Protein AF-A0A8X6NKE2-F1 (afdb_monomer_lite)

Foldseek 3Di:
DDDDPDPDPDDCVVVPPPPPPDPDPPVNVCVVVVVVVVVVPPPPPVPPPCDDLVNLVCLCVVDPDPVSSLVVQLVSVLVVQQPDPPHDHDDDDDDPVSSVVSVVVNVVSCCCVPVVPQVVCCVVPVDRDPDD

Organism: Nephila pilipes (NCBI:txid299642)

Sequence (132 aa):
MPESHLCWVSTAFLTNSEYPQREIPDNEIKDDVQCELKKVNCGQSSSFTVFNNIFFNDILNSSNKHFKILHNLNFIVRFVYNCKPDNEKHSGHMTGTEIEEAEQILVKFVQTSEFSKEFNTLKATGEVNANS

Secondary structure (DSSP, 8-state):
------S----GGGG-TTS------HHHHHHHHHHHHHHTTSS---------HHHHHHHHHT-S-HHHHHHHHHHHHHHHHHHSTTSPPP-SSPPHHHHHHHHHHHHHHHHHHHTHHHHHHHHHH----S--

Radius of gyration: 21.56 Å; chains: 1; bounding box: 47×33×60 Å

Structure (mmCIF, N/CA/C/O backbone):
data_AF-A0A8X6NKE2-F1
#
_entry.id   AF-A0A8X6NKE2-F1
#
loop_
_atom_site.group_PDB
_atom_site.id
_atom_site.type_symbol
_atom_site.label_atom_id
_atom_site.label_alt_id
_atom_site.label_comp_id
_atom_site.label_asym_id
_atom_site.label_entity_id
_atom_site.label_seq_id
_atom_site.pdbx_PDB_ins_code
_atom_site.Cartn_x
_atom_site.Cartn_y
_atom_site.Cartn_z
_atom_site.occupancy
_atom_site.B_iso_or_equiv
_atom_site.auth_seq_id
_atom_site.auth_comp_id
_atom_site.auth_asym_id
_atom_site.auth_atom_id
_atom_site.pdbx_PDB_model_num
ATOM 1 N N . MET A 1 1 ? 28.545 -5.553 -25.422 1.00 39.06 1 MET A N 1
ATOM 2 C CA . MET A 1 1 ? 28.189 -5.151 -24.041 1.00 39.06 1 MET A CA 1
ATOM 3 C C . MET A 1 1 ? 26.680 -4.978 -23.990 1.00 39.06 1 MET A C 1
ATOM 5 O O . MET A 1 1 ? 26.164 -4.513 -24.998 1.00 39.06 1 MET A O 1
ATOM 9 N N . PRO A 1 2 ? 25.972 -5.407 -22.931 1.00 43.47 2 PRO A N 1
ATOM 10 C CA . PRO A 1 2 ? 24.514 -5.428 -22.946 1.00 43.47 2 PRO A CA 1
ATOM 11 C C . PRO A 1 2 ? 23.951 -4.024 -22.713 1.00 43.47 2 PRO A C 1
ATOM 13 O O . PRO A 1 2 ? 24.401 -3.309 -21.817 1.00 43.47 2 PRO A O 1
ATOM 16 N N . GLU A 1 3 ? 22.992 -3.643 -23.554 1.00 45.81 3 GLU A N 1
ATOM 17 C CA . GLU A 1 3 ? 22.244 -2.392 -23.483 1.00 45.81 3 GLU A CA 1
ATOM 18 C C . GLU A 1 3 ? 21.439 -2.321 -22.184 1.00 45.81 3 GLU A C 1
ATOM 20 O O . GLU A 1 3 ? 20.746 -3.261 -21.790 1.00 45.81 3 GLU A O 1
ATOM 25 N N . SER A 1 4 ? 21.544 -1.186 -21.499 1.00 50.28 4 SER A N 1
ATOM 26 C CA . SER A 1 4 ? 20.709 -0.884 -20.346 1.00 50.28 4 SER A CA 1
ATOM 27 C C . SER A 1 4 ? 19.303 -0.548 -20.839 1.00 50.28 4 SER A C 1
ATOM 29 O O . SER A 1 4 ? 19.074 0.480 -21.471 1.00 50.28 4 SER A O 1
ATOM 31 N N . HIS A 1 5 ? 18.345 -1.428 -20.556 1.00 41.88 5 HIS A N 1
ATOM 32 C CA . HIS A 1 5 ? 16.927 -1.143 -20.738 1.00 41.88 5 HIS A CA 1
ATOM 33 C C . HIS A 1 5 ? 16.511 -0.041 -19.753 1.00 41.88 5 HIS A C 1
ATOM 35 O O . HIS A 1 5 ? 16.183 -0.317 -18.598 1.00 41.88 5 HIS A O 1
ATOM 41 N N . LEU A 1 6 ? 16.553 1.221 -20.193 1.00 52.34 6 LEU A N 1
ATOM 42 C CA . LEU A 1 6 ? 15.942 2.328 -19.460 1.00 52.34 6 LEU A CA 1
ATOM 43 C C . LEU A 1 6 ? 14.447 2.027 -19.267 1.00 52.34 6 LEU A C 1
ATOM 45 O O . LEU A 1 6 ? 13.706 1.807 -20.222 1.00 52.34 6 LEU A O 1
ATOM 49 N N . CYS A 1 7 ? 14.004 2.041 -18.013 1.00 50.53 7 CYS A N 1
ATOM 50 C CA . CYS A 1 7 ? 12.659 1.670 -17.564 1.00 50.53 7 CYS A CA 1
ATOM 51 C C . CYS A 1 7 ? 11.551 2.685 -17.905 1.00 50.53 7 CYS A C 1
ATOM 53 O O . CYS A 1 7 ? 10.431 2.556 -17.417 1.00 50.53 7 CYS A O 1
ATOM 55 N N . TRP A 1 8 ? 11.841 3.659 -18.766 1.00 40.22 8 TRP A N 1
ATOM 56 C CA . TRP A 1 8 ? 10.886 4.650 -19.250 1.00 40.22 8 TRP A CA 1
ATOM 57 C C . TRP A 1 8 ? 11.185 4.961 -20.714 1.00 40.22 8 TRP A C 1
ATOM 59 O O . TRP A 1 8 ? 11.751 6.001 -21.044 1.00 40.22 8 TRP A O 1
ATOM 69 N N . VAL A 1 9 ? 10.828 4.045 -21.616 1.00 48.16 9 VAL A N 1
ATOM 70 C CA . VAL A 1 9 ? 10.736 4.409 -23.033 1.00 48.16 9 VAL A CA 1
ATOM 71 C C . VAL A 1 9 ? 9.548 5.358 -23.152 1.00 48.16 9 VAL A C 1
ATOM 73 O O . VAL A 1 9 ? 8.395 4.956 -22.997 1.00 48.16 9 VAL A O 1
ATOM 76 N N . SER A 1 10 ? 9.868 6.640 -23.315 1.00 48.47 10 SER A N 1
ATOM 77 C CA . SER A 1 10 ? 8.910 7.734 -23.403 1.00 48.47 10 SER A CA 1
ATOM 78 C C . SER A 1 10 ? 7.825 7.434 -24.438 1.00 48.47 10 SER A C 1
ATOM 80 O O . SER A 1 10 ? 8.097 7.001 -25.557 1.00 48.47 10 SER A O 1
ATOM 82 N N . THR A 1 11 ? 6.580 7.650 -24.029 1.00 51.66 11 THR A N 1
ATOM 83 C CA . THR A 1 11 ? 5.364 7.533 -24.836 1.00 51.66 11 THR A CA 1
ATOM 84 C C . THR A 1 11 ? 5.485 8.219 -26.201 1.00 51.66 11 THR A C 1
ATOM 86 O O . THR A 1 11 ? 6.118 9.265 -26.339 1.00 51.66 11 THR A O 1
ATOM 89 N N . ALA A 1 12 ? 4.771 7.670 -27.187 1.00 49.28 12 ALA A N 1
ATOM 90 C CA . ALA A 1 12 ? 4.701 8.103 -28.589 1.00 49.28 12 ALA A CA 1
ATOM 91 C C . ALA A 1 12 ? 4.366 9.596 -28.842 1.00 49.28 12 ALA A C 1
ATOM 93 O O . ALA A 1 12 ? 4.366 10.042 -29.985 1.00 49.28 12 ALA A O 1
ATOM 94 N N . PHE A 1 13 ? 4.111 10.410 -27.812 1.00 52.59 13 PHE A N 1
ATOM 95 C CA . PHE A 1 13 ? 3.979 11.860 -27.980 1.00 52.59 13 PHE A CA 1
ATOM 96 C C . PHE A 1 13 ? 5.300 12.532 -28.404 1.00 52.59 13 PHE A C 1
ATOM 98 O O . PHE A 1 13 ? 5.256 13.594 -29.017 1.00 52.59 13 PHE A O 1
ATOM 105 N N . LEU A 1 14 ? 6.464 11.917 -28.137 1.00 48.91 14 LEU A N 1
ATOM 106 C CA . LEU A 1 14 ? 7.761 12.400 -28.639 1.00 48.91 14 LEU A CA 1
ATOM 107 C C . LEU A 1 14 ? 8.030 12.034 -30.105 1.00 48.91 14 LEU A C 1
ATOM 109 O O . LEU A 1 14 ? 8.932 12.599 -30.714 1.00 48.91 14 LEU A O 1
ATOM 113 N N . THR A 1 15 ? 7.276 11.095 -30.684 1.00 53.16 15 THR A N 1
ATOM 114 C CA . THR A 1 15 ? 7.475 10.664 -32.077 1.00 53.16 15 THR A CA 1
ATOM 115 C C . THR A 1 15 ? 6.688 11.503 -33.081 1.00 53.16 15 THR A C 1
ATOM 117 O O . THR A 1 15 ? 6.739 11.221 -34.276 1.00 53.16 15 THR A O 1
ATOM 120 N N . ASN A 1 16 ? 5.957 12.527 -32.624 1.00 48.00 16 ASN A N 1
ATOM 121 C CA . ASN A 1 16 ? 5.290 13.453 -33.531 1.00 48.00 16 ASN A CA 1
ATOM 122 C C . ASN A 1 16 ? 6.349 14.295 -34.255 1.00 48.00 16 ASN A C 1
ATOM 124 O O . ASN A 1 16 ? 7.028 15.126 -33.653 1.00 48.00 16 ASN A O 1
ATOM 128 N N . SER A 1 17 ? 6.467 14.079 -35.564 1.00 53.22 17 SER A N 1
ATOM 129 C CA . SER A 1 17 ? 7.437 14.691 -36.483 1.00 53.22 17 SER A CA 1
ATOM 130 C C . SER A 1 17 ? 7.268 16.205 -36.692 1.00 53.22 17 SER A C 1
ATOM 132 O O . SER A 1 17 ? 7.815 16.756 -37.641 1.00 53.22 17 SER A O 1
ATOM 134 N N . GLU A 1 18 ? 6.487 16.877 -35.846 1.00 56.75 18 GLU A N 1
ATOM 135 C CA . GLU A 1 18 ? 6.229 18.322 -35.894 1.00 56.75 18 GLU A CA 1
ATOM 136 C C . GLU A 1 18 ? 7.128 19.125 -34.944 1.00 56.75 18 GLU A C 1
ATOM 138 O O . GLU A 1 18 ? 7.130 20.355 -34.994 1.00 56.75 18 GLU A O 1
ATOM 143 N N . TYR A 1 19 ? 7.919 18.466 -34.090 1.00 51.84 19 TYR A N 1
ATOM 144 C CA . TYR A 1 19 ? 8.919 19.174 -33.297 1.00 51.84 19 TYR A CA 1
ATOM 145 C C . TYR A 1 19 ? 10.089 19.599 -34.193 1.00 51.84 19 TYR A C 1
ATOM 147 O O . TYR A 1 19 ? 10.647 18.752 -34.896 1.00 51.84 19 TYR A O 1
ATOM 155 N N . PRO A 1 20 ? 10.505 20.881 -34.175 1.00 55.59 20 PRO A N 1
ATOM 156 C CA . PRO A 1 20 ? 11.691 21.294 -34.905 1.00 55.59 20 PRO A CA 1
ATOM 157 C C . PRO A 1 20 ? 12.873 20.475 -34.388 1.00 55.59 20 PRO A C 1
ATOM 159 O O . PRO A 1 20 ? 13.171 20.514 -33.192 1.00 55.59 20 PRO A O 1
ATOM 162 N N . GLN A 1 21 ? 13.525 19.720 -35.279 1.00 53.00 21 GLN A N 1
ATOM 163 C CA . GLN A 1 21 ? 14.782 19.049 -34.969 1.00 53.00 21 GLN A CA 1
ATOM 164 C C . GLN A 1 21 ? 15.812 20.125 -34.636 1.00 53.00 21 GLN A C 1
ATOM 166 O O . GLN A 1 21 ? 16.441 20.715 -35.511 1.00 53.00 21 GLN A O 1
ATOM 171 N N . ARG A 1 22 ? 15.942 20.431 -33.349 1.00 56.62 22 ARG A N 1
ATOM 172 C CA . ARG A 1 22 ? 17.065 21.199 -32.845 1.00 56.62 22 ARG A CA 1
ATOM 173 C C . ARG A 1 22 ? 18.223 20.212 -32.770 1.00 56.62 22 ARG A C 1
ATOM 175 O O . ARG A 1 22 ? 18.163 19.274 -31.980 1.00 56.62 22 ARG A O 1
ATOM 182 N N . GLU A 1 23 ? 19.240 20.394 -33.607 1.00 55.81 23 GLU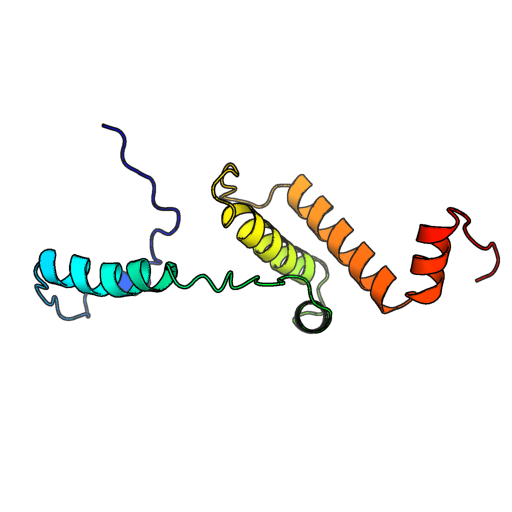 A N 1
ATOM 183 C CA . GLU A 1 23 ? 20.531 19.731 -33.419 1.00 55.81 23 GLU A CA 1
ATOM 184 C C . GLU A 1 23 ? 21.155 20.309 -32.146 1.00 55.81 23 GLU A C 1
ATOM 186 O O . GLU A 1 23 ? 21.858 21.315 -32.171 1.00 55.81 23 GLU A O 1
ATOM 191 N N . ILE A 1 24 ? 20.791 19.736 -31.002 1.00 58.53 24 ILE A N 1
ATOM 192 C CA . ILE A 1 24 ? 21.439 20.028 -29.730 1.00 58.53 24 ILE A CA 1
ATOM 193 C C . ILE A 1 24 ? 22.687 19.140 -29.703 1.00 58.53 24 ILE A C 1
ATOM 195 O O . ILE A 1 24 ? 22.543 17.920 -29.809 1.00 58.53 24 ILE A O 1
ATOM 199 N N . PRO A 1 25 ? 23.901 19.700 -29.592 1.00 59.28 25 PRO A N 1
ATOM 200 C CA . PRO A 1 25 ? 25.103 18.898 -29.416 1.00 59.28 25 PRO A CA 1
ATOM 201 C C . PRO A 1 25 ? 24.922 17.972 -28.206 1.00 59.28 25 PRO A C 1
ATOM 203 O O . PRO A 1 25 ? 24.504 18.439 -27.147 1.00 59.28 25 PRO A O 1
ATOM 206 N N . ASP A 1 26 ? 25.285 16.689 -28.316 1.00 57.12 26 ASP A N 1
ATOM 207 C CA . ASP A 1 26 ? 25.197 15.704 -27.212 1.00 57.12 26 ASP A CA 1
ATOM 208 C C . ASP A 1 26 ? 25.819 16.211 -25.894 1.00 57.12 26 ASP A C 1
ATOM 210 O O . ASP A 1 26 ? 25.454 15.794 -24.791 1.00 57.12 26 ASP A O 1
ATOM 214 N N . ASN A 1 27 ? 26.769 17.136 -26.014 1.00 58.19 27 ASN A N 1
ATOM 215 C CA . ASN A 1 27 ? 27.484 17.772 -24.920 1.00 58.19 27 ASN A CA 1
ATOM 216 C C . ASN A 1 27 ? 26.580 18.711 -24.098 1.00 58.19 27 ASN A C 1
ATOM 218 O O . ASN A 1 27 ? 26.719 18.760 -22.880 1.00 58.19 27 ASN A O 1
ATOM 222 N N . GLU A 1 28 ? 25.641 19.414 -24.739 1.00 53.28 28 GLU A N 1
ATOM 223 C CA . GLU A 1 28 ? 24.709 20.331 -24.069 1.00 53.28 28 GLU A CA 1
ATOM 224 C C . GLU A 1 28 ? 23.643 19.562 -23.279 1.00 53.28 28 GLU A C 1
ATOM 226 O O . GLU A 1 28 ? 23.340 19.927 -22.147 1.00 53.28 28 GLU A O 1
ATOM 231 N N . ILE A 1 29 ? 23.148 18.436 -23.812 1.00 53.75 29 ILE A N 1
ATOM 232 C CA . ILE A 1 29 ? 22.200 17.559 -23.098 1.00 53.75 29 ILE A CA 1
ATOM 233 C C . ILE A 1 29 ? 22.864 16.958 -21.853 1.00 53.75 29 ILE A C 1
ATOM 235 O O . ILE A 1 29 ? 22.252 16.862 -20.788 1.00 53.75 29 ILE A O 1
ATOM 239 N N . LYS A 1 30 ? 24.138 16.560 -21.962 1.00 54.12 30 LYS A N 1
ATOM 240 C CA . LYS A 1 30 ? 24.889 15.991 -20.837 1.00 54.12 30 LYS A CA 1
ATOM 241 C C . LYS A 1 30 ? 25.029 16.965 -19.677 1.00 54.12 30 LYS A C 1
ATOM 243 O O . LYS A 1 30 ? 24.855 16.532 -18.541 1.00 54.12 30 LYS A O 1
ATOM 248 N N . ASP A 1 31 ? 25.337 18.230 -19.944 1.00 55.75 31 ASP A N 1
ATOM 249 C CA . ASP A 1 31 ? 25.545 19.222 -18.888 1.00 55.75 31 ASP A CA 1
ATOM 250 C C . ASP A 1 31 ? 24.232 19.680 -18.244 1.00 55.75 31 ASP A C 1
ATOM 252 O O . ASP A 1 31 ? 24.189 19.842 -17.020 1.00 55.75 31 ASP A O 1
ATOM 256 N N . ASP A 1 32 ? 23.154 19.802 -19.022 1.00 53.66 32 ASP A N 1
ATOM 257 C CA . ASP A 1 32 ? 21.847 20.239 -18.519 1.00 53.66 32 ASP A CA 1
ATOM 258 C C . ASP A 1 32 ? 21.247 19.191 -17.558 1.00 53.66 32 ASP A C 1
ATOM 260 O O . ASP A 1 32 ? 20.872 19.498 -16.424 1.00 53.66 32 ASP A O 1
ATOM 264 N N . VAL A 1 33 ? 21.306 17.906 -17.933 1.00 55.56 33 VAL A N 1
ATOM 265 C CA . VAL A 1 33 ? 20.822 16.795 -17.091 1.00 55.56 33 VAL A CA 1
ATOM 266 C C . VAL A 1 33 ? 21.801 16.482 -15.950 1.00 55.56 33 VAL A C 1
ATOM 268 O O . VAL A 1 33 ? 21.386 16.133 -14.841 1.00 55.56 33 VAL A O 1
ATOM 271 N N . GLN A 1 34 ? 23.11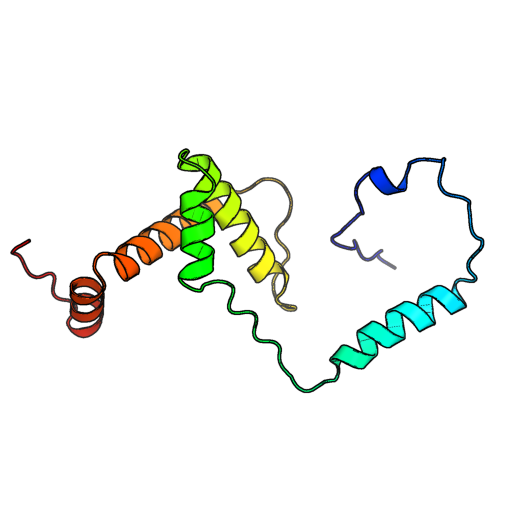7 16.639 -16.161 1.00 53.31 34 GLN A N 1
ATOM 272 C CA . GLN A 1 34 ? 24.094 16.479 -15.077 1.00 53.31 34 GLN A CA 1
ATOM 273 C C . GLN A 1 34 ? 23.950 17.546 -14.000 1.00 53.31 34 GLN A C 1
ATOM 275 O O . GLN A 1 34 ? 24.209 17.242 -12.837 1.00 53.31 34 GLN A O 1
ATOM 280 N N . CYS A 1 35 ? 23.579 18.778 -14.344 1.00 48.72 35 CYS A N 1
ATOM 281 C CA . CYS A 1 35 ? 23.341 19.822 -13.353 1.00 48.72 35 CYS A CA 1
ATOM 282 C C . CYS A 1 35 ? 22.174 19.463 -12.424 1.00 48.72 35 CYS A C 1
ATOM 284 O O . CYS A 1 35 ? 22.258 19.726 -11.222 1.00 48.72 35 CYS A O 1
ATOM 286 N N . GLU A 1 36 ? 21.130 18.810 -12.936 1.00 56.41 36 GLU A N 1
ATOM 287 C CA . GLU A 1 36 ? 20.032 18.291 -12.114 1.00 56.41 36 GLU A CA 1
ATOM 288 C C . GLU A 1 36 ? 20.457 17.079 -11.276 1.00 56.41 36 GLU A C 1
ATOM 290 O O . GLU A 1 36 ? 20.233 17.066 -10.066 1.00 56.41 36 GLU A O 1
ATOM 295 N N . LEU A 1 37 ? 21.173 16.114 -11.865 1.00 53.84 37 LEU A N 1
ATOM 296 C CA . LEU A 1 37 ? 21.718 14.947 -11.152 1.00 53.84 37 LEU A CA 1
ATOM 297 C C . LEU A 1 37 ? 22.710 15.339 -10.043 1.00 53.84 37 LEU A C 1
ATOM 299 O O . LEU A 1 37 ? 22.708 14.744 -8.968 1.00 53.84 37 LEU A O 1
ATOM 303 N N . LYS A 1 38 ? 23.547 16.361 -10.264 1.00 46.62 38 LYS A N 1
ATOM 304 C CA . LYS A 1 38 ? 24.523 16.859 -9.276 1.00 46.62 38 LYS A CA 1
ATOM 305 C C . LYS A 1 38 ? 23.856 17.620 -8.127 1.00 46.62 38 LYS A C 1
ATOM 307 O O . LYS A 1 38 ? 24.403 17.633 -7.026 1.00 46.62 38 LYS A O 1
ATOM 312 N N . LYS A 1 39 ? 22.666 18.203 -8.333 1.00 47.06 39 LYS A N 1
ATOM 313 C CA . LYS A 1 39 ? 21.866 18.817 -7.254 1.00 47.06 39 LYS A CA 1
ATOM 314 C C . LYS A 1 39 ? 21.244 17.784 -6.304 1.00 47.06 39 LYS A C 1
ATOM 316 O O . LYS A 1 39 ? 20.856 18.154 -5.199 1.00 47.06 39 LYS A O 1
ATOM 321 N N . VAL A 1 40 ? 21.229 16.498 -6.668 1.00 48.19 40 VAL A N 1
ATOM 322 C CA . VAL A 1 40 ? 20.767 15.397 -5.797 1.00 48.19 40 VAL A CA 1
ATOM 323 C C . VAL A 1 40 ? 21.778 15.054 -4.689 1.00 48.19 40 VAL A C 1
ATOM 325 O O . VAL A 1 40 ? 21.421 14.399 -3.718 1.00 48.19 40 VAL A O 1
ATOM 328 N N . ASN A 1 41 ? 23.005 15.595 -4.728 1.00 43.16 41 ASN A N 1
ATOM 329 C CA . ASN A 1 41 ? 23.921 15.571 -3.574 1.00 43.16 41 ASN A CA 1
ATOM 330 C C . ASN A 1 41 ? 23.538 16.571 -2.464 1.00 43.16 41 ASN A C 1
ATOM 332 O O . ASN A 1 41 ? 24.315 16.807 -1.535 1.00 43.16 41 ASN A O 1
ATOM 336 N N . CYS A 1 42 ? 22.346 17.169 -2.520 1.00 42.94 42 CYS A N 1
ATOM 337 C CA . CYS A 1 42 ? 21.779 17.818 -1.353 1.00 42.94 42 CYS A CA 1
ATOM 338 C C . CYS A 1 42 ? 21.427 16.720 -0.341 1.00 42.94 42 CYS A C 1
ATOM 340 O O . CYS A 1 42 ? 20.534 15.917 -0.588 1.00 42.94 42 CYS A O 1
ATOM 342 N N . GLY A 1 43 ? 22.098 16.692 0.816 1.00 45.06 43 GLY A N 1
ATOM 343 C CA . GLY A 1 43 ? 21.814 15.783 1.941 1.00 45.06 43 GLY A CA 1
ATOM 344 C C . GLY A 1 43 ? 20.396 15.893 2.530 1.00 45.06 43 GLY A C 1
ATOM 345 O O . GLY A 1 43 ? 20.130 15.383 3.615 1.00 45.06 43 GLY A O 1
ATOM 346 N N . GLN A 1 44 ? 19.476 16.551 1.830 1.00 43.94 44 GLN A N 1
ATOM 347 C CA . GLN A 1 44 ? 18.048 16.425 2.026 1.00 43.94 44 GLN A CA 1
ATOM 348 C C . GLN A 1 44 ? 17.585 15.141 1.342 1.00 43.94 44 GLN A C 1
ATOM 350 O O . GLN A 1 44 ? 17.139 15.140 0.195 1.00 43.94 44 GLN A O 1
ATOM 355 N N . SER A 1 45 ? 17.683 14.034 2.083 1.00 40.31 45 SER A N 1
ATOM 356 C CA . SER A 1 45 ? 16.856 12.860 1.821 1.00 40.31 45 SER A CA 1
ATOM 357 C C . SER A 1 45 ? 15.406 13.337 1.808 1.00 40.31 45 SER A C 1
ATOM 359 O O . SER A 1 45 ? 14.800 13.567 2.854 1.00 40.31 45 SER A O 1
ATOM 361 N N . SER A 1 46 ? 14.888 13.598 0.611 1.00 43.50 46 SER A N 1
ATOM 362 C CA . SER A 1 46 ? 13.492 13.934 0.392 1.00 43.50 46 SER A CA 1
ATOM 363 C C . SER A 1 46 ? 12.729 12.644 0.639 1.00 43.50 46 SER A C 1
ATOM 365 O O . SER A 1 46 ? 12.498 11.865 -0.284 1.00 43.50 46 SER A O 1
ATOM 367 N N . SER A 1 47 ? 12.443 12.337 1.906 1.00 47.41 47 SER A N 1
ATOM 368 C CA . SER A 1 47 ? 11.670 11.155 2.251 1.00 47.41 47 SER A CA 1
ATOM 369 C C . SER A 1 47 ? 10.246 11.379 1.752 1.00 47.41 47 SER A C 1
ATOM 371 O O . SER A 1 47 ? 9.404 12.018 2.381 1.00 47.41 47 SER A O 1
ATOM 373 N N . PHE A 1 48 ? 9.978 10.890 0.546 1.00 48.78 48 PHE A N 1
ATOM 374 C CA . PHE A 1 48 ? 8.635 10.884 0.006 1.00 48.78 48 PHE A CA 1
ATOM 375 C C . PHE A 1 48 ? 7.829 9.857 0.806 1.00 48.78 48 PHE A C 1
ATOM 377 O O . PHE A 1 48 ? 7.944 8.647 0.609 1.00 48.78 48 PHE A O 1
ATOM 384 N N . THR A 1 49 ? 7.053 10.340 1.777 1.00 59.03 49 THR A N 1
ATOM 385 C CA . THR A 1 49 ? 6.098 9.502 2.505 1.00 59.03 49 THR A CA 1
ATOM 386 C C . THR A 1 49 ? 4.885 9.317 1.608 1.00 59.03 49 THR A C 1
ATOM 388 O O . THR A 1 49 ? 3.946 10.105 1.640 1.00 59.03 49 THR A O 1
ATOM 391 N N . VAL A 1 50 ? 4.942 8.284 0.771 1.00 59.06 50 VAL A N 1
ATOM 392 C CA . VAL A 1 50 ? 3.903 7.960 -0.224 1.00 59.06 50 VAL A CA 1
ATOM 393 C C . VAL A 1 50 ? 2.571 7.660 0.457 1.00 59.06 50 VAL A C 1
ATOM 395 O O . VAL A 1 50 ? 1.502 7.911 -0.079 1.00 59.06 50 VAL A O 1
ATOM 398 N N . PHE A 1 51 ? 2.641 7.129 1.671 1.00 66.06 51 PHE A N 1
ATOM 399 C CA . PHE A 1 51 ? 1.505 6.612 2.409 1.00 66.06 51 PHE A CA 1
ATOM 400 C C . PHE A 1 51 ? 1.165 7.559 3.561 1.00 66.06 51 PHE A C 1
ATOM 402 O O . PHE A 1 51 ? 1.480 7.280 4.716 1.00 66.06 51 PHE A O 1
ATOM 409 N N . ASN A 1 52 ? 0.556 8.704 3.241 1.00 72.19 52 ASN A N 1
ATOM 410 C CA . ASN A 1 52 ? -0.071 9.578 4.234 1.00 72.19 52 ASN A CA 1
ATOM 411 C C . ASN A 1 52 ? -1.605 9.547 4.093 1.00 72.19 52 ASN A C 1
ATOM 413 O O . ASN A 1 52 ? -2.136 9.196 3.040 1.00 72.19 52 ASN A O 1
ATOM 417 N N . ASN A 1 53 ? -2.325 9.909 5.159 1.00 71.94 53 ASN A N 1
ATOM 418 C CA . ASN A 1 53 ? -3.792 9.820 5.178 1.00 71.94 53 ASN A CA 1
ATOM 419 C C . ASN A 1 53 ? -4.471 10.685 4.103 1.00 71.94 53 ASN A C 1
ATOM 421 O O . ASN A 1 53 ? -5.539 10.327 3.620 1.00 71.94 53 ASN A O 1
ATOM 425 N N . ILE A 1 54 ? -3.853 11.805 3.721 1.00 75.31 54 ILE A N 1
ATOM 426 C CA . ILE A 1 54 ? -4.396 12.731 2.718 1.00 75.31 54 ILE A CA 1
ATOM 427 C C . ILE A 1 54 ? -4.395 12.057 1.341 1.00 75.31 54 ILE A C 1
ATOM 429 O O . ILE A 1 54 ? -5.431 11.965 0.693 1.00 75.31 54 ILE A O 1
ATOM 433 N N . PHE A 1 55 ? -3.258 11.488 0.950 1.00 79.25 55 PHE A N 1
ATOM 434 C CA . PHE A 1 55 ? -3.069 10.821 -0.332 1.00 79.25 55 PHE A CA 1
ATOM 435 C C . PHE A 1 55 ? -4.000 9.618 -0.522 1.00 79.25 55 PHE A C 1
ATOM 437 O O . PHE A 1 55 ? -4.576 9.429 -1.590 1.00 79.25 55 PHE A O 1
ATOM 444 N N . PHE A 1 56 ? -4.193 8.810 0.520 1.00 81.75 56 PHE A N 1
ATOM 445 C CA . PHE A 1 56 ? -5.129 7.689 0.446 1.00 81.75 56 PHE A CA 1
ATOM 446 C C . PHE A 1 56 ? -6.588 8.134 0.355 1.00 81.75 56 PHE A C 1
ATOM 448 O O . PHE A 1 56 ? -7.352 7.521 -0.387 1.00 81.75 56 PHE A O 1
ATOM 455 N N . ASN A 1 57 ? -6.976 9.200 1.058 1.00 84.25 57 ASN A N 1
ATOM 456 C CA . ASN A 1 57 ? -8.315 9.765 0.909 1.00 84.25 57 ASN A CA 1
ATOM 457 C C . ASN A 1 57 ? -8.543 10.265 -0.520 1.00 84.25 57 ASN A C 1
ATOM 459 O O . ASN A 1 57 ? -9.605 10.015 -1.086 1.00 84.25 57 ASN A O 1
ATOM 463 N N . ASP A 1 58 ? -7.543 10.889 -1.140 1.00 86.81 58 ASP A N 1
ATOM 464 C CA . ASP A 1 58 ? -7.622 11.306 -2.543 1.00 86.81 58 ASP A CA 1
ATOM 465 C C . ASP A 1 58 ? -7.793 10.101 -3.482 1.00 86.81 58 ASP A C 1
ATOM 467 O O . ASP A 1 58 ? -8.616 10.135 -4.399 1.00 86.81 58 ASP A O 1
ATOM 471 N N . ILE A 1 59 ? -7.088 8.993 -3.221 1.00 86.44 59 ILE A N 1
ATOM 472 C CA . ILE A 1 59 ? -7.252 7.738 -3.970 1.00 86.44 59 ILE A CA 1
ATOM 473 C C . ILE A 1 59 ? -8.662 7.167 -3.799 1.00 86.44 59 ILE A C 1
ATOM 475 O O . ILE A 1 59 ? -9.297 6.822 -4.798 1.00 86.44 59 ILE A O 1
ATOM 479 N N . LEU A 1 60 ? -9.164 7.075 -2.566 1.00 86.38 60 LEU A N 1
ATOM 480 C CA . LEU A 1 60 ? -10.504 6.563 -2.268 1.00 86.38 60 LEU A CA 1
ATOM 481 C C . LEU A 1 60 ? -11.589 7.417 -2.936 1.00 86.38 60 LEU A C 1
ATOM 483 O O . LEU A 1 60 ? -12.537 6.884 -3.506 1.00 86.38 60 LEU A O 1
ATOM 487 N N . ASN A 1 61 ? -11.412 8.738 -2.936 1.00 88.00 61 ASN A N 1
ATOM 488 C CA . ASN A 1 61 ? -12.349 9.683 -3.536 1.00 88.00 61 ASN A CA 1
ATOM 489 C C . ASN A 1 61 ? -12.226 9.773 -5.067 1.00 88.00 61 ASN A C 1
ATOM 491 O O . ASN A 1 61 ? -13.128 10.294 -5.724 1.00 88.00 61 ASN A O 1
ATOM 495 N N . SER A 1 62 ? -11.149 9.248 -5.661 1.00 85.69 62 SER A N 1
ATOM 496 C CA . SER A 1 62 ? -10.931 9.292 -7.114 1.00 85.69 62 SER A CA 1
ATOM 497 C C . SER A 1 62 ? -11.908 8.418 -7.913 1.00 85.69 62 SER A C 1
ATOM 499 O O . SER A 1 62 ? -12.132 8.655 -9.104 1.00 85.69 62 SER A O 1
ATOM 501 N N . SER A 1 63 ? -12.496 7.383 -7.299 1.00 87.62 63 SER A N 1
ATOM 502 C CA . SER A 1 63 ? -13.438 6.487 -7.970 1.00 87.62 63 SER A CA 1
ATOM 503 C C . SER A 1 63 ? -14.355 5.765 -6.992 1.00 87.62 63 SER A C 1
ATOM 505 O O . SER A 1 63 ? -13.935 5.366 -5.923 1.00 87.62 63 SER A O 1
ATOM 507 N N . ASN A 1 64 ? -15.587 5.469 -7.406 1.00 86.19 64 ASN A N 1
ATOM 508 C CA . ASN A 1 64 ? -16.478 4.568 -6.666 1.00 86.19 64 ASN A CA 1
ATOM 509 C C . ASN A 1 64 ? -16.270 3.081 -7.013 1.00 86.19 64 ASN A C 1
ATOM 511 O O . ASN A 1 64 ? -16.937 2.211 -6.455 1.00 86.19 64 ASN A O 1
ATOM 515 N N . LYS A 1 65 ? -15.388 2.768 -7.972 1.00 92.31 65 LYS A N 1
ATOM 516 C CA . LYS A 1 65 ? -15.132 1.392 -8.405 1.00 92.31 65 LYS A CA 1
ATOM 517 C C . LYS A 1 65 ? -13.942 0.830 -7.642 1.00 92.31 65 LYS A C 1
ATOM 519 O O . LYS A 1 65 ? -12.809 1.222 -7.915 1.00 92.31 65 LYS A O 1
ATOM 524 N N . HIS A 1 66 ? -14.198 -0.160 -6.790 1.00 88.00 66 HIS A N 1
ATOM 525 C CA . HIS A 1 66 ? -13.174 -0.849 -5.997 1.00 88.00 66 HIS A CA 1
ATOM 526 C C . HIS A 1 66 ? -11.956 -1.274 -6.831 1.00 88.00 66 HIS A C 1
ATOM 528 O O . HIS A 1 66 ? -10.825 -0.924 -6.516 1.00 88.00 66 HIS A O 1
ATOM 534 N N . PHE A 1 67 ? -12.190 -1.923 -7.975 1.00 89.50 67 PHE A N 1
ATOM 535 C CA . PHE A 1 67 ? -11.106 -2.381 -8.847 1.00 89.50 67 PHE A CA 1
ATOM 536 C C . PHE A 1 67 ? -10.238 -1.238 -9.401 1.00 89.50 67 PHE A C 1
ATOM 538 O O . PHE A 1 67 ? -9.035 -1.401 -9.572 1.00 89.50 67 PHE A O 1
ATOM 545 N N . LYS A 1 68 ? -10.822 -0.058 -9.659 1.00 91.06 68 LYS A N 1
ATOM 546 C CA . LYS A 1 68 ? -10.051 1.111 -10.109 1.00 91.06 68 LYS A CA 1
ATOM 547 C C . LYS A 1 68 ? -9.182 1.677 -8.988 1.00 91.06 68 LYS A C 1
ATOM 549 O O . LYS A 1 68 ? -8.038 2.032 -9.247 1.00 91.06 68 LYS A O 1
ATOM 554 N N . ILE A 1 69 ? -9.714 1.731 -7.765 1.00 91.81 69 ILE A N 1
ATOM 555 C CA . ILE A 1 69 ? -8.953 2.129 -6.575 1.00 91.81 69 ILE A CA 1
ATOM 556 C C . ILE A 1 69 ? -7.759 1.188 -6.387 1.00 91.81 69 ILE A C 1
ATOM 558 O O . ILE A 1 69 ? -6.628 1.660 -6.299 1.00 91.81 69 ILE A O 1
ATOM 562 N N . LEU A 1 70 ? -7.999 -0.128 -6.402 1.00 91.69 70 LEU A N 1
ATOM 563 C CA . LEU A 1 70 ? -6.946 -1.138 -6.273 1.00 91.69 70 LEU A CA 1
ATOM 564 C C . LEU A 1 70 ? -5.885 -1.005 -7.360 1.00 91.69 70 LEU A C 1
ATOM 566 O O . LEU A 1 70 ? -4.697 -1.025 -7.062 1.00 91.69 70 LEU A O 1
ATOM 570 N N . HIS A 1 71 ? -6.301 -0.824 -8.613 1.00 90.94 71 HIS A N 1
ATOM 571 C CA . HIS A 1 71 ? -5.370 -0.662 -9.723 1.00 90.94 71 HIS A CA 1
ATOM 572 C C . HIS A 1 71 ? -4.483 0.583 -9.548 1.00 90.94 71 HIS A C 1
ATOM 574 O O . HIS A 1 71 ? -3.269 0.513 -9.738 1.00 90.94 71 HIS A O 1
ATOM 580 N N . ASN A 1 72 ? -5.063 1.719 -9.149 1.00 89.44 72 ASN A N 1
ATOM 581 C CA . ASN A 1 72 ? -4.302 2.941 -8.880 1.00 89.44 72 ASN A CA 1
ATOM 582 C C . ASN A 1 72 ? -3.325 2.746 -7.715 1.00 89.44 72 ASN A C 1
ATOM 584 O O . ASN A 1 72 ? -2.144 3.068 -7.845 1.00 89.44 72 ASN A O 1
ATOM 588 N N . LEU A 1 73 ? -3.798 2.176 -6.604 1.00 90.31 73 LEU A N 1
ATOM 589 C CA . LEU A 1 73 ? -2.974 1.899 -5.432 1.00 90.31 73 LEU A CA 1
ATOM 590 C C . LEU A 1 73 ? -1.815 0.960 -5.772 1.00 90.31 73 LEU A C 1
ATOM 592 O O . LEU A 1 73 ? -0.676 1.246 -5.415 1.00 90.31 73 LEU A O 1
ATOM 596 N N . ASN A 1 74 ? -2.079 -0.115 -6.513 1.00 90.88 74 ASN A N 1
ATOM 597 C CA . ASN A 1 74 ? -1.048 -1.060 -6.916 1.00 90.88 74 ASN A CA 1
ATOM 598 C C . ASN A 1 74 ? 0.028 -0.398 -7.787 1.00 90.88 74 ASN A C 1
ATOM 600 O O . ASN A 1 74 ? 1.220 -0.613 -7.586 1.00 90.88 74 ASN A O 1
ATOM 604 N N . PHE A 1 75 ? -0.371 0.474 -8.719 1.00 89.88 75 PHE A N 1
ATOM 605 C CA . PHE A 1 75 ? 0.588 1.219 -9.532 1.00 89.88 75 PHE A CA 1
ATOM 606 C C . PHE A 1 75 ? 1.530 2.071 -8.671 1.00 89.88 75 PHE A C 1
ATOM 608 O O . PHE A 1 75 ? 2.736 2.100 -8.909 1.00 89.88 75 PHE A O 1
ATOM 615 N N . ILE A 1 76 ? 0.995 2.720 -7.635 1.00 88.81 76 ILE A N 1
ATOM 616 C CA . ILE A 1 76 ? 1.782 3.521 -6.695 1.00 88.81 76 ILE A CA 1
ATOM 617 C C . ILE A 1 76 ? 2.711 2.634 -5.861 1.00 88.81 76 ILE A C 1
ATOM 619 O O . ILE A 1 76 ? 3.894 2.940 -5.735 1.00 88.81 76 ILE A O 1
ATOM 623 N N . VAL A 1 77 ? 2.210 1.523 -5.318 1.00 88.31 77 VAL A N 1
ATOM 624 C CA . VAL A 1 77 ? 3.017 0.560 -4.549 1.00 88.31 77 VAL A CA 1
ATOM 625 C C . VAL A 1 77 ? 4.182 0.048 -5.399 1.00 88.31 77 VAL A C 1
ATOM 627 O O . VAL A 1 77 ? 5.335 0.106 -4.963 1.00 88.31 77 VAL A O 1
ATOM 630 N N . ARG A 1 78 ? 3.909 -0.356 -6.645 1.00 90.62 78 ARG A N 1
ATOM 631 C CA . ARG A 1 78 ? 4.925 -0.796 -7.606 1.00 90.62 78 ARG A CA 1
ATOM 632 C C . ARG A 1 78 ? 5.919 0.316 -7.935 1.00 90.62 78 ARG A C 1
ATOM 634 O O . ARG A 1 78 ? 7.117 0.058 -7.996 1.00 90.62 78 ARG A O 1
ATOM 641 N N . PHE A 1 79 ? 5.451 1.552 -8.114 1.00 89.06 79 PHE A N 1
ATOM 642 C CA . PHE A 1 79 ? 6.322 2.704 -8.350 1.00 89.06 79 PHE A CA 1
ATOM 643 C C . PHE A 1 79 ? 7.321 2.883 -7.200 1.00 89.06 79 PHE A C 1
ATOM 645 O O . PHE A 1 79 ? 8.527 2.913 -7.431 1.00 89.06 79 PHE A O 1
ATOM 652 N N . VAL A 1 80 ? 6.838 2.895 -5.956 1.00 86.94 80 VAL A N 1
ATOM 653 C CA . VAL A 1 80 ? 7.684 3.014 -4.757 1.00 86.94 80 VAL A CA 1
ATOM 654 C C . VAL A 1 80 ? 8.670 1.861 -4.643 1.00 86.94 80 VAL A C 1
ATOM 656 O O . VAL A 1 80 ? 9.840 2.077 -4.323 1.00 86.94 80 VAL A O 1
ATOM 659 N N . TYR A 1 81 ? 8.209 0.639 -4.901 1.00 87.12 81 TYR A N 1
ATOM 660 C CA . TYR A 1 81 ? 9.058 -0.543 -4.901 1.00 87.12 81 TYR A CA 1
ATOM 661 C C . TYR A 1 81 ? 10.178 -0.416 -5.942 1.00 87.12 81 TYR A C 1
ATOM 663 O O . TYR A 1 81 ? 11.346 -0.636 -5.623 1.00 87.12 81 TYR A O 1
ATOM 671 N N . ASN A 1 82 ? 9.853 0.032 -7.153 1.00 90.19 82 ASN A N 1
ATOM 672 C CA . ASN A 1 82 ? 10.813 0.210 -8.236 1.00 90.19 82 ASN A CA 1
ATOM 673 C C . ASN A 1 82 ? 11.791 1.372 -7.999 1.00 90.19 82 ASN A C 1
ATOM 675 O O . ASN A 1 82 ? 12.915 1.314 -8.500 1.00 90.19 82 ASN A O 1
ATOM 679 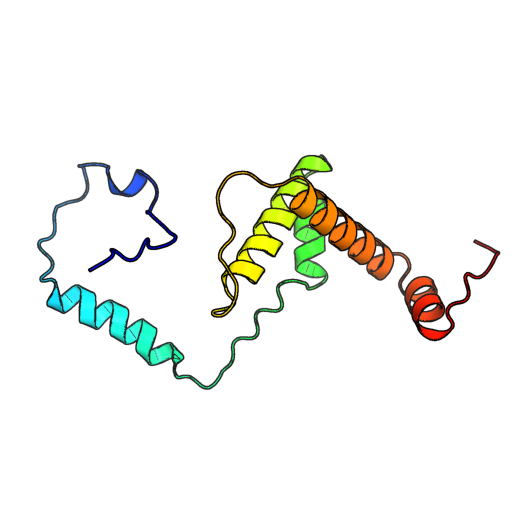N N . CYS A 1 83 ? 11.420 2.393 -7.221 1.00 84.94 83 CYS A N 1
ATOM 680 C CA . CYS A 1 83 ? 12.323 3.490 -6.854 1.00 84.94 83 CYS A CA 1
ATOM 681 C C . CYS A 1 83 ? 13.506 3.040 -5.983 1.00 84.94 83 CYS A C 1
ATOM 683 O O . CYS A 1 83 ? 14.524 3.729 -5.946 1.00 84.94 83 CYS A O 1
ATOM 685 N N . LYS A 1 84 ? 13.410 1.901 -5.286 1.00 85.19 84 LYS A N 1
ATOM 686 C CA . LYS A 1 84 ? 14.511 1.393 -4.456 1.00 85.19 84 LYS A CA 1
ATOM 687 C C . LYS A 1 84 ? 15.597 0.772 -5.339 1.00 85.19 84 LYS A C 1
ATOM 689 O O . LYS A 1 84 ? 15.268 -0.111 -6.128 1.00 85.19 84 LYS A O 1
ATOM 694 N N . PRO A 1 85 ? 16.871 1.188 -5.230 1.00 82.19 85 PRO A N 1
ATOM 695 C CA . PRO A 1 85 ? 17.923 0.778 -6.162 1.00 82.19 85 PRO A CA 1
ATOM 696 C C . PRO A 1 85 ? 18.149 -0.738 -6.182 1.00 82.19 85 PRO A C 1
ATOM 698 O O . PRO A 1 85 ? 18.258 -1.300 -7.266 1.00 82.19 85 PRO A O 1
ATOM 701 N N . ASP A 1 86 ? 18.099 -1.391 -5.019 1.00 89.00 86 ASP A N 1
ATOM 702 C CA . ASP A 1 86 ? 18.417 -2.819 -4.860 1.00 89.00 86 ASP A CA 1
ATOM 703 C C . ASP A 1 86 ? 17.258 -3.772 -5.201 1.00 89.00 86 ASP A C 1
ATOM 705 O O . ASP A 1 86 ? 17.428 -4.989 -5.188 1.00 89.00 86 ASP A O 1
ATOM 709 N N . ASN A 1 87 ? 16.071 -3.239 -5.503 1.00 87.06 87 ASN A N 1
ATOM 710 C CA . ASN A 1 87 ? 14.912 -4.051 -5.860 1.00 87.06 87 ASN A CA 1
ATOM 711 C C . ASN A 1 87 ? 14.946 -4.464 -7.335 1.00 87.06 87 ASN A C 1
ATOM 713 O O . ASN A 1 87 ? 15.164 -3.618 -8.214 1.00 87.06 87 ASN A O 1
ATOM 717 N N . GLU A 1 88 ? 14.616 -5.730 -7.604 1.00 90.81 88 GLU A N 1
ATOM 718 C CA . GLU A 1 88 ? 14.283 -6.206 -8.948 1.00 90.81 88 GLU A CA 1
ATOM 719 C C . GLU A 1 88 ? 13.067 -5.435 -9.476 1.00 90.81 88 GLU A C 1
ATOM 721 O O . GLU A 1 88 ? 12.082 -5.256 -8.772 1.00 90.81 88 GLU A O 1
ATOM 726 N N . LYS A 1 89 ? 13.127 -4.899 -10.697 1.00 89.44 89 LYS A N 1
ATOM 727 C CA . LYS A 1 89 ? 12.067 -4.004 -11.179 1.00 89.44 89 LYS A CA 1
ATOM 728 C C . LYS A 1 89 ? 10.873 -4.800 -11.677 1.00 89.44 89 LYS A C 1
ATOM 730 O O . LYS A 1 89 ? 10.995 -5.603 -12.597 1.00 89.44 89 LYS A O 1
ATOM 735 N N . HIS A 1 90 ? 9.696 -4.494 -11.148 1.00 89.38 90 HIS A N 1
ATOM 736 C CA . HIS A 1 90 ? 8.448 -5.053 -11.652 1.00 89.38 90 HIS A CA 1
ATOM 737 C C . HIS A 1 90 ? 7.968 -4.245 -12.862 1.00 89.38 90 HIS A C 1
ATOM 739 O O . HIS A 1 90 ? 7.937 -3.011 -12.831 1.00 89.38 90 HIS A O 1
ATOM 745 N N . SER A 1 91 ? 7.562 -4.928 -13.931 1.00 88.06 91 SER A N 1
ATOM 746 C CA . SER A 1 91 ? 7.022 -4.310 -15.147 1.00 88.06 91 SER A CA 1
ATOM 747 C C . SER A 1 91 ? 5.971 -5.209 -15.806 1.00 88.06 91 SER A C 1
ATOM 749 O O . SER A 1 91 ? 5.794 -6.360 -15.416 1.00 88.06 91 SER A O 1
ATOM 751 N N . GLY A 1 92 ? 5.241 -4.678 -16.791 1.00 88.56 92 GLY A N 1
ATOM 752 C CA . GLY A 1 92 ? 4.180 -5.415 -17.483 1.00 88.56 92 GLY A CA 1
ATOM 753 C C . GLY A 1 92 ? 2.853 -5.445 -16.720 1.00 88.56 92 GLY A C 1
ATOM 754 O O . GLY A 1 92 ? 2.570 -4.568 -15.899 1.00 88.56 92 GLY A O 1
ATOM 755 N N . HIS A 1 93 ? 2.014 -6.438 -17.028 1.00 87.44 93 HIS A N 1
ATOM 756 C CA . HIS A 1 93 ? 0.693 -6.585 -16.415 1.00 87.44 93 HIS A CA 1
ATOM 757 C C . HIS A 1 93 ? 0.794 -6.765 -14.894 1.00 87.44 93 HIS A C 1
ATOM 759 O O . HIS A 1 93 ? 1.790 -7.267 -14.372 1.00 87.44 93 HIS A O 1
ATOM 765 N N . MET A 1 94 ? -0.235 -6.317 -14.177 1.00 86.19 94 MET A N 1
ATOM 766 C CA . MET A 1 94 ? -0.331 -6.543 -12.736 1.00 86.19 94 MET A CA 1
ATOM 767 C C . MET A 1 94 ? -0.561 -8.027 -12.473 1.00 86.19 94 MET A C 1
ATOM 769 O O . MET A 1 94 ? -1.464 -8.630 -13.054 1.00 86.19 94 MET A O 1
ATOM 773 N N . THR A 1 95 ? 0.275 -8.611 -11.623 1.00 90.44 95 THR A N 1
ATOM 774 C CA . THR A 1 95 ? 0.108 -9.993 -11.173 1.00 90.44 95 THR A CA 1
ATOM 775 C C . THR A 1 95 ? -1.023 -10.083 -10.147 1.00 90.44 95 THR A C 1
ATOM 777 O O . THR A 1 95 ? -1.374 -9.090 -9.509 1.00 90.44 95 THR A O 1
ATOM 780 N N . GLY A 1 96 ? -1.601 -11.276 -9.973 1.00 90.06 96 GLY A N 1
ATOM 781 C CA . GLY A 1 96 ? -2.622 -11.501 -8.940 1.00 90.06 96 GLY A CA 1
ATOM 782 C C . GLY A 1 96 ? -2.103 -11.180 -7.536 1.00 90.06 96 GLY A C 1
ATOM 783 O O . GLY A 1 96 ? -2.784 -10.504 -6.775 1.00 90.06 96 GLY A O 1
ATOM 784 N N . THR A 1 97 ? -0.856 -11.556 -7.246 1.00 91.56 97 THR A N 1
ATOM 785 C CA . THR A 1 97 ? -0.193 -11.284 -5.963 1.00 91.56 97 THR A CA 1
ATOM 786 C C . THR A 1 97 ? -0.080 -9.790 -5.670 1.00 91.56 97 THR A C 1
ATOM 788 O O . THR A 1 97 ? -0.395 -9.355 -4.571 1.00 91.56 97 THR A O 1
ATOM 791 N N . GLU A 1 98 ? 0.291 -8.973 -6.658 1.00 90.00 98 GLU A N 1
ATOM 792 C CA . GLU A 1 98 ? 0.359 -7.518 -6.471 1.00 90.00 98 GLU A CA 1
ATOM 793 C C . GLU A 1 98 ? -1.020 -6.894 -6.203 1.00 90.00 98 GLU A C 1
ATOM 795 O O . GLU A 1 98 ? -1.141 -5.931 -5.447 1.00 90.00 98 GLU A O 1
ATOM 800 N N . ILE A 1 99 ? -2.078 -7.446 -6.803 1.00 91.06 99 ILE A N 1
ATOM 801 C CA . ILE A 1 99 ? -3.451 -7.001 -6.538 1.00 91.06 99 ILE A CA 1
ATOM 802 C C . ILE A 1 99 ? -3.862 -7.362 -5.104 1.00 91.06 99 ILE A C 1
ATOM 804 O O . ILE A 1 99 ? -4.422 -6.514 -4.410 1.00 91.06 99 ILE A O 1
ATOM 808 N N . GLU A 1 100 ? -3.549 -8.577 -4.647 1.00 92.81 100 GLU A N 1
ATOM 809 C CA . GLU A 1 100 ? -3.811 -9.025 -3.272 1.00 92.81 100 GLU A CA 1
ATOM 810 C C . GLU A 1 100 ? -3.058 -8.169 -2.241 1.00 92.81 100 GLU A C 1
ATOM 812 O O . GLU A 1 100 ? -3.634 -7.741 -1.240 1.00 92.81 100 GLU A O 1
ATOM 817 N N . GLU A 1 101 ? -1.786 -7.852 -2.491 1.00 91.56 101 GLU A N 1
ATOM 818 C CA . GLU A 1 101 ? -0.994 -6.971 -1.626 1.00 91.56 101 GLU A CA 1
ATOM 819 C C . GLU A 1 101 ? -1.582 -5.556 -1.558 1.00 91.56 101 GLU A C 1
ATOM 821 O O . GLU A 1 101 ? -1.713 -4.983 -0.472 1.00 91.56 101 GLU A O 1
ATOM 826 N N . ALA A 1 102 ? -1.985 -4.992 -2.701 1.00 90.25 102 ALA A N 1
ATOM 827 C CA . ALA A 1 102 ? -2.639 -3.688 -2.744 1.00 90.25 102 ALA A CA 1
ATOM 828 C C . ALA A 1 102 ? -3.967 -3.691 -1.970 1.00 90.25 102 ALA A C 1
ATOM 830 O O . ALA A 1 102 ? -4.268 -2.729 -1.261 1.00 90.25 102 ALA A O 1
ATOM 831 N N . GLU A 1 103 ? -4.738 -4.775 -2.047 1.00 92.50 103 GLU A N 1
ATOM 832 C CA . GLU A 1 103 ? -5.974 -4.937 -1.282 1.00 92.50 103 GLU A CA 1
ATOM 833 C C . GLU A 1 103 ? -5.710 -4.983 0.223 1.00 92.50 103 GLU A C 1
ATOM 835 O O . GLU A 1 103 ? -6.352 -4.255 0.982 1.00 92.50 103 GLU A O 1
ATOM 840 N N . GLN A 1 104 ? -4.709 -5.741 0.668 1.00 92.62 104 GLN A N 1
ATOM 841 C CA . GLN A 1 104 ? -4.322 -5.773 2.079 1.00 92.62 104 GLN A CA 1
ATOM 842 C C . GLN A 1 104 ? -3.879 -4.398 2.591 1.00 92.62 104 GLN A C 1
ATOM 844 O O . GLN A 1 104 ? -4.239 -4.004 3.704 1.00 92.62 104 GLN A O 1
ATOM 849 N N . ILE A 1 105 ? -3.127 -3.642 1.784 1.00 90.31 105 ILE A N 1
ATOM 850 C CA . ILE A 1 105 ? -2.719 -2.271 2.115 1.00 90.31 105 ILE A CA 1
ATOM 851 C C . ILE A 1 105 ? -3.948 -1.367 2.254 1.00 90.31 105 ILE A C 1
ATOM 853 O O . ILE A 1 105 ? -4.043 -0.620 3.230 1.00 90.31 105 ILE A O 1
ATOM 857 N N . LEU A 1 106 ? -4.894 -1.452 1.316 1.00 90.38 106 LEU A N 1
ATOM 858 C CA . LEU A 1 106 ? -6.122 -0.661 1.331 1.00 90.38 106 LEU A CA 1
ATOM 859 C C . LEU A 1 106 ? -6.974 -0.958 2.570 1.00 90.38 106 LEU A C 1
ATOM 861 O O . LEU A 1 106 ? -7.376 -0.034 3.276 1.00 90.38 106 LEU A O 1
ATOM 865 N N . VAL A 1 107 ? -7.206 -2.239 2.867 1.00 90.69 107 VAL A N 1
ATOM 866 C CA . VAL A 1 107 ? -7.971 -2.681 4.042 1.00 90.69 107 VAL A CA 1
ATOM 867 C C . VAL A 1 107 ? -7.316 -2.180 5.321 1.00 90.69 107 VAL A C 1
ATOM 869 O O . VAL A 1 107 ? -7.982 -1.575 6.161 1.00 90.69 107 VAL A O 1
ATOM 872 N N . LYS A 1 108 ? -6.001 -2.372 5.456 1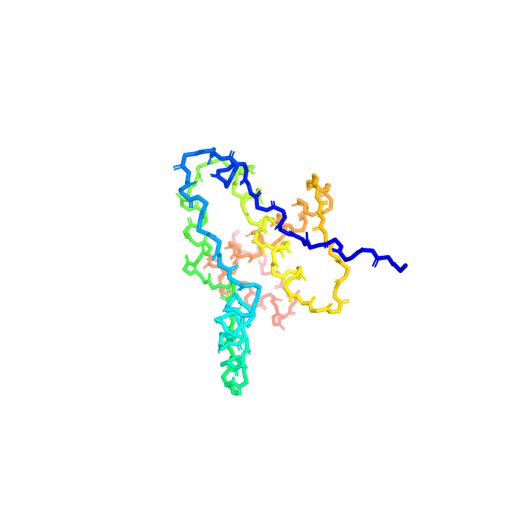.00 88.50 108 LYS A N 1
ATOM 873 C CA . LYS A 1 108 ? -5.250 -1.913 6.625 1.00 88.50 108 LYS A CA 1
ATOM 874 C C . LYS A 1 108 ? -5.346 -0.401 6.797 1.00 88.50 108 LYS A C 1
ATOM 876 O O . LYS A 1 108 ? -5.461 0.073 7.926 1.00 88.50 108 LYS A O 1
ATOM 881 N N 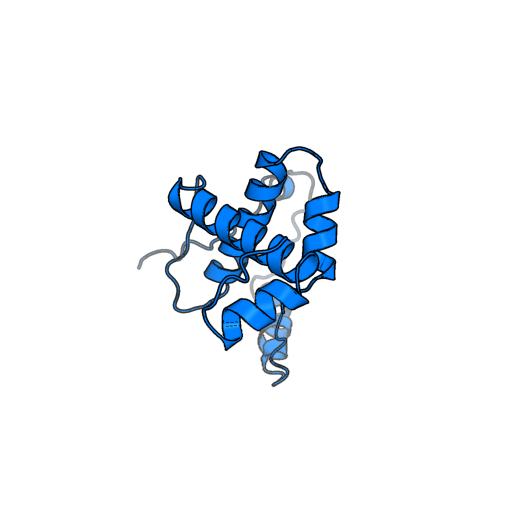. PHE A 1 109 ? -5.304 0.352 5.700 1.00 86.94 109 PHE A N 1
ATOM 882 C CA . PHE A 1 109 ? -5.455 1.800 5.737 1.00 86.94 109 PHE A CA 1
ATOM 883 C C . PHE A 1 109 ? -6.830 2.208 6.276 1.00 86.94 109 PHE A C 1
ATOM 885 O O . PHE A 1 109 ? -6.891 2.920 7.276 1.00 86.94 109 PHE A O 1
ATOM 892 N N . VAL A 1 110 ? -7.911 1.698 5.677 1.00 86.50 110 VAL A N 1
ATOM 893 C CA . VAL A 1 110 ? -9.292 2.002 6.095 1.00 86.50 110 VAL A CA 1
ATOM 894 C C . VAL A 1 110 ? -9.529 1.593 7.550 1.00 86.50 110 VAL A C 1
ATOM 896 O O . VAL A 1 110 ? -10.124 2.336 8.323 1.00 86.50 110 VAL A O 1
ATOM 899 N N . GLN A 1 111 ? -9.006 0.441 7.971 1.00 88.00 111 GLN A N 1
ATOM 900 C CA . GLN A 1 111 ? -9.100 0.013 9.367 1.00 88.00 111 GLN A CA 1
ATOM 901 C C . GLN A 1 111 ? -8.373 0.966 10.318 1.00 88.00 111 GLN A C 1
ATOM 903 O O . GLN A 1 111 ? -8.881 1.280 11.391 1.00 88.00 111 GLN A O 1
ATOM 908 N N . THR A 1 112 ? -7.193 1.445 9.924 1.00 84.56 112 THR A N 1
ATOM 909 C CA . THR A 1 112 ? -6.417 2.386 10.739 1.00 84.56 112 THR A CA 1
ATOM 910 C C . THR A 1 112 ? -7.080 3.767 10.789 1.00 84.56 112 THR A C 1
ATOM 912 O O . THR A 1 112 ? -6.950 4.446 11.807 1.00 84.56 112 THR A O 1
ATOM 915 N N . SER A 1 113 ? -7.783 4.192 9.729 1.00 84.69 113 SER A N 1
ATOM 916 C CA . SER A 1 113 ? -8.479 5.486 9.688 1.00 84.69 113 SER A CA 1
ATOM 917 C C . SER A 1 113 ? -9.779 5.469 10.491 1.00 84.69 113 SER A C 1
ATOM 919 O O . SER A 1 113 ? -9.954 6.311 11.371 1.00 84.69 113 SER A O 1
ATOM 921 N N . GLU A 1 114 ? -10.653 4.494 10.240 1.00 87.25 114 GLU A N 1
ATOM 922 C CA . GLU A 1 114 ? -12.004 4.456 10.814 1.00 87.25 114 GLU A CA 1
ATOM 923 C C . GLU A 1 114 ? -12.024 3.874 12.231 1.00 87.25 114 GLU A C 1
ATOM 925 O O . GLU A 1 114 ? -12.762 4.348 13.090 1.00 87.25 114 GLU A O 1
ATOM 930 N N . PHE A 1 115 ? -11.167 2.885 12.501 1.00 88.75 115 PHE A N 1
ATOM 931 C CA . PHE A 1 115 ? -11.130 2.140 13.765 1.00 88.75 115 PHE A CA 1
ATOM 932 C C . PHE A 1 115 ? -9.806 2.348 14.494 1.00 88.75 115 PHE A C 1
ATOM 934 O O . PHE A 1 115 ? -9.216 1.423 15.047 1.00 88.75 115 PHE A O 1
ATOM 941 N N . SER A 1 116 ? -9.283 3.576 14.464 1.00 85.50 116 SER A N 1
ATOM 942 C CA . SER A 1 116 ? -7.956 3.887 15.009 1.00 85.50 116 SER A CA 1
ATOM 943 C C . SER A 1 116 ? -7.777 3.452 16.470 1.00 85.50 116 SER A C 1
ATOM 945 O O . SER A 1 116 ? -6.685 3.031 16.852 1.00 85.50 116 SER A O 1
ATOM 947 N N . LYS A 1 117 ? -8.824 3.518 17.302 1.00 86.50 117 LYS A N 1
ATOM 948 C CA . LYS A 1 117 ? -8.757 3.106 18.712 1.00 86.50 117 LYS A CA 1
ATOM 949 C C . LYS A 1 117 ? -8.669 1.591 18.827 1.00 86.50 117 LYS A C 1
ATOM 951 O O . LYS A 1 117 ? -7.732 1.084 19.431 1.00 86.50 117 LYS A O 1
ATOM 956 N N . GLU A 1 118 ? -9.599 0.889 18.199 1.00 87.38 118 GLU A N 1
ATOM 957 C CA . GLU A 1 118 ? -9.717 -0.564 18.191 1.00 87.38 118 GLU A CA 1
ATOM 958 C C . GLU A 1 118 ? -8.477 -1.200 17.561 1.00 87.38 118 GLU A C 1
ATOM 960 O O . GLU A 1 118 ? -7.906 -2.130 18.122 1.00 87.38 118 GLU A O 1
ATOM 965 N N . PHE A 1 119 ? -8.001 -0.646 16.445 1.00 85.44 119 PHE A N 1
ATOM 966 C CA . PHE A 1 119 ? -6.793 -1.081 15.757 1.00 85.44 119 PHE A CA 1
ATOM 967 C C . PHE A 1 119 ? -5.547 -0.913 16.632 1.00 85.44 119 PHE A C 1
ATOM 969 O O . PHE A 1 119 ? -4.740 -1.836 16.740 1.00 85.44 119 PHE A O 1
ATOM 976 N N . ASN A 1 120 ? -5.379 0.242 17.286 1.00 84.69 120 ASN A N 1
ATOM 977 C CA . ASN A 1 120 ? -4.229 0.476 18.163 1.00 84.69 120 ASN A CA 1
ATOM 978 C C . ASN A 1 120 ? -4.287 -0.380 19.433 1.00 84.69 120 ASN A C 1
ATOM 980 O O . ASN A 1 120 ? -3.250 -0.885 19.863 1.00 84.69 120 ASN A O 1
ATOM 984 N N . THR A 1 121 ? -5.475 -0.587 20.004 1.00 87.88 121 THR A N 1
ATOM 985 C CA . THR A 1 121 ? -5.680 -1.511 21.124 1.00 87.88 121 THR A CA 1
ATOM 986 C C . THR A 1 121 ? -5.343 -2.938 20.711 1.00 87.88 121 THR A C 1
ATOM 988 O O . THR A 1 121 ? -4.486 -3.545 21.343 1.00 87.88 121 THR A O 1
ATOM 991 N N . LEU A 1 122 ? -5.912 -3.439 19.610 1.00 86.31 122 LEU A N 1
ATOM 992 C CA . LEU A 1 122 ? -5.655 -4.786 19.095 1.00 86.31 122 LEU A CA 1
ATOM 993 C C . LEU A 1 122 ? -4.172 -5.004 18.787 1.00 86.31 122 LEU A C 1
ATOM 995 O O . LEU A 1 122 ? -3.611 -6.046 19.109 1.00 86.31 122 LEU A O 1
ATOM 999 N N . LYS A 1 123 ? -3.506 -4.007 18.201 1.00 84.62 123 LYS A N 1
ATOM 1000 C CA . LYS A 1 123 ? -2.068 -4.060 17.925 1.00 84.62 123 LYS A CA 1
ATOM 1001 C C . LYS A 1 123 ? -1.225 -4.117 19.205 1.00 84.62 123 LYS A C 1
ATOM 1003 O O . LYS A 1 123 ? -0.146 -4.703 19.180 1.00 84.62 123 LYS A O 1
ATOM 1008 N N . ALA A 1 124 ? -1.683 -3.492 20.289 1.00 85.31 124 ALA A N 1
ATOM 1009 C CA . ALA A 1 124 ? -0.969 -3.448 21.562 1.00 85.31 124 ALA A CA 1
ATOM 1010 C C . ALA A 1 124 ? -1.218 -4.686 22.437 1.00 85.31 124 ALA A C 1
ATOM 1012 O O . ALA A 1 124 ? -0.291 -5.155 23.091 1.00 85.31 124 ALA A O 1
ATOM 1013 N N . THR A 1 125 ? -2.447 -5.204 22.464 1.00 84.69 125 THR A N 1
ATOM 1014 C CA . THR A 1 125 ? -2.856 -6.286 23.374 1.00 84.69 125 THR A CA 1
ATOM 1015 C C . THR A 1 125 ? -2.957 -7.646 22.692 1.00 84.69 125 THR A C 1
ATOM 1017 O O . THR A 1 125 ? -2.861 -8.664 23.366 1.00 84.69 125 THR A O 1
ATOM 1020 N N . GLY A 1 126 ? -3.145 -7.690 21.369 1.00 79.38 126 GLY A N 1
ATOM 1021 C CA . GLY A 1 126 ? -3.461 -8.918 20.632 1.00 79.38 126 GLY A CA 1
ATOM 1022 C C . GLY A 1 126 ? -4.875 -9.451 20.893 1.00 79.38 126 GLY A C 1
ATOM 1023 O O . GLY A 1 126 ? -5.220 -10.524 20.402 1.00 79.38 126 GLY A O 1
ATOM 1024 N N . GLU A 1 127 ? -5.698 -8.720 21.646 1.00 72.88 127 GLU A N 1
ATOM 1025 C CA . GLU A 1 127 ? -7.034 -9.147 22.055 1.00 72.88 127 GLU A CA 1
ATOM 1026 C C . GLU A 1 127 ? -8.108 -8.422 21.241 1.00 72.88 127 GLU A C 1
ATOM 1028 O O . GLU A 1 127 ? -8.161 -7.190 21.197 1.00 72.88 127 GLU A O 1
ATOM 1033 N N . VAL A 1 128 ? -8.991 -9.195 20.606 1.00 64.56 128 VAL A N 1
ATOM 1034 C CA . VAL A 1 128 ? -10.192 -8.668 19.949 1.00 64.56 128 VAL A CA 1
ATOM 1035 C C . VAL A 1 128 ? -11.271 -8.524 21.016 1.00 64.56 128 VAL A C 1
ATOM 1037 O O . VAL A 1 128 ? -11.729 -9.517 21.579 1.00 64.56 128 VAL A O 1
ATOM 1040 N N . ASN A 1 129 ? -11.664 -7.288 21.320 1.00 62.81 129 ASN A N 1
ATOM 1041 C CA . ASN A 1 129 ? -12.698 -7.036 22.317 1.00 62.81 129 ASN A CA 1
ATOM 1042 C C . ASN A 1 129 ? -14.050 -7.518 21.763 1.00 62.81 129 ASN A C 1
ATOM 1044 O O . ASN A 1 129 ? -14.477 -7.068 20.704 1.00 62.81 129 ASN A O 1
ATOM 1048 N N . ALA A 1 130 ? -14.711 -8.449 22.454 1.00 57.28 130 ALA A N 1
ATOM 1049 C CA . ALA A 1 130 ? -15.843 -9.216 21.917 1.00 57.28 130 ALA A CA 1
ATOM 1050 C C . ALA A 1 130 ? -17.156 -8.424 21.729 1.00 57.28 130 ALA A C 1
ATOM 1052 O O . ALA A 1 130 ? -18.176 -9.015 21.390 1.00 57.28 130 ALA A O 1
ATOM 1053 N N . ASN A 1 131 ? -17.149 -7.106 21.937 1.00 53.03 131 ASN A N 1
ATOM 1054 C CA . ASN A 1 131 ? -18.350 -6.279 21.923 1.00 53.03 131 ASN A CA 1
ATOM 1055 C C . ASN A 1 131 ? -18.136 -5.051 21.024 1.00 53.03 131 ASN A C 1
ATOM 1057 O O . ASN A 1 131 ? -17.632 -4.020 21.473 1.00 53.03 131 ASN A O 1
ATOM 1061 N N . SER A 1 132 ? -18.511 -5.162 19.752 1.00 47.25 132 SER A N 1
ATOM 1062 C CA . SER A 1 132 ? -18.771 -4.045 18.832 1.00 47.25 132 SER A CA 1
ATOM 1063 C C . SER A 1 132 ? -19.928 -4.422 17.922 1.00 47.25 132 SER A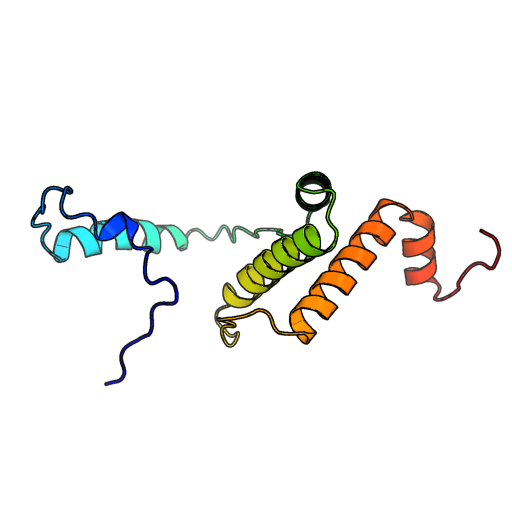 C 1
ATOM 1065 O O . SER A 1 132 ? -19.941 -5.589 17.469 1.00 47.25 132 SER A O 1
#

pLDDT: mean 72.05, std 18.39, range [39.06, 92.81]